Protein AF-A0AAU8FHW2-F1 (afdb_monomer_lite)

Sequence (79 aa):
MTRKDENLLRHLPIPVQLARQALERLRIEQRLLGAAPSYWLMYNAVNYALFNARSSLTLNDRYKLDEKVFHQFAALALN

Structure (mmCIF, N/CA/C/O backbone):
data_AF-A0AAU8FHW2-F1
#
_entry.id   AF-A0AAU8FHW2-F1
#
loop_
_atom_site.group_PDB
_atom_site.id
_atom_site.type_symbol
_atom_site.label_atom_id
_atom_site.label_alt_id
_atom_site.label_comp_id
_atom_site.label_asym_id
_atom_site.label_entity_id
_atom_site.label_seq_id
_atom_site.pdbx_PDB_ins_code
_atom_site.Cartn_x
_atom_site.Cartn_y
_atom_site.Cartn_z
_atom_site.occupancy
_atom_site.B_iso_or_equiv
_atom_site.auth_seq_id
_atom_site.auth_comp_id
_atom_site.auth_asym_id
_atom_site.auth_atom_id
_atom_site.pdbx_PDB_model_num
ATOM 1 N N . MET A 1 1 ? -5.711 -4.948 17.350 1.00 49.78 1 MET A N 1
ATOM 2 C CA . MET A 1 1 ? -4.932 -5.718 16.358 1.00 49.78 1 MET A CA 1
ATOM 3 C C . MET A 1 1 ? -3.807 -6.435 17.059 1.00 49.78 1 MET A C 1
ATOM 5 O O . MET A 1 1 ? -3.227 -5.895 17.994 1.00 49.78 1 MET A O 1
ATOM 9 N N . THR A 1 2 ? -3.585 -7.684 16.677 1.00 48.47 2 THR A N 1
ATOM 10 C CA . THR A 1 2 ? -2.546 -8.522 17.283 1.00 48.47 2 THR A CA 1
ATOM 11 C C . THR A 1 2 ? -1.205 -8.201 16.619 1.00 48.47 2 THR A C 1
ATOM 13 O O . THR A 1 2 ? -1.173 -7.595 15.550 1.00 48.47 2 THR A O 1
ATOM 16 N N . ARG A 1 3 ? -0.075 -8.646 17.188 1.00 56.47 3 ARG A N 1
ATOM 17 C CA . ARG A 1 3 ? 1.253 -8.574 16.532 1.00 56.47 3 ARG A CA 1
ATOM 18 C C . ARG A 1 3 ? 1.264 -9.089 15.077 1.00 56.47 3 ARG A C 1
ATOM 20 O O . ARG A 1 3 ? 2.199 -8.790 14.340 1.00 56.47 3 ARG A O 1
ATOM 27 N N . LYS A 1 4 ? 0.261 -9.877 14.663 1.00 57.00 4 LYS A N 1
ATOM 28 C CA . LYS A 1 4 ? 0.120 -10.386 13.293 1.00 57.00 4 LYS A CA 1
ATOM 29 C C . LYS A 1 4 ? -0.041 -9.277 12.260 1.00 57.00 4 LYS A C 1
ATOM 31 O O . LYS A 1 4 ? 0.527 -9.396 11.180 1.00 57.00 4 LYS A O 1
ATOM 36 N N . ASP A 1 5 ? -0.741 -8.199 12.591 1.00 62.00 5 ASP A N 1
ATOM 37 C CA . ASP A 1 5 ? -1.111 -7.222 11.574 1.00 62.00 5 ASP A CA 1
ATOM 38 C C . ASP A 1 5 ? 0.033 -6.243 11.257 1.00 62.00 5 ASP A C 1
ATOM 40 O O . ASP A 1 5 ? 0.266 -5.906 10.101 1.00 62.00 5 ASP A O 1
ATOM 44 N N . GLU A 1 6 ? 0.847 -5.864 12.247 1.00 61.19 6 GLU A N 1
ATOM 45 C CA . GLU A 1 6 ? 2.085 -5.097 12.002 1.00 61.19 6 GLU A CA 1
ATOM 46 C C . GLU A 1 6 ? 3.125 -5.900 11.208 1.00 61.19 6 GLU A C 1
ATOM 48 O O . GLU A 1 6 ? 3.906 -5.341 10.434 1.00 61.19 6 GLU A O 1
ATOM 53 N N . ASN A 1 7 ? 3.128 -7.226 11.368 1.00 74.50 7 ASN A N 1
ATOM 54 C CA . ASN A 1 7 ? 3.963 -8.106 10.559 1.00 74.50 7 ASN A CA 1
ATOM 55 C C . ASN A 1 7 ? 3.482 -8.191 9.110 1.00 74.50 7 ASN A C 1
ATOM 57 O O . ASN A 1 7 ? 4.278 -8.540 8.242 1.00 74.50 7 ASN A O 1
ATOM 61 N N . LEU A 1 8 ? 2.231 -7.845 8.816 1.00 83.00 8 LEU A N 1
ATOM 62 C CA . LEU A 1 8 ? 1.663 -7.997 7.484 1.00 83.00 8 LEU A CA 1
ATOM 63 C C . LEU A 1 8 ? 2.380 -7.113 6.451 1.00 83.00 8 LEU A C 1
ATOM 65 O O . LEU A 1 8 ? 2.744 -7.594 5.383 1.00 83.00 8 LEU A O 1
ATOM 69 N N . LEU A 1 9 ? 2.725 -5.873 6.824 1.00 81.75 9 LEU A N 1
ATOM 70 C CA . LEU A 1 9 ? 3.517 -4.961 5.983 1.00 81.75 9 LEU A CA 1
ATOM 71 C C . LEU A 1 9 ? 4.892 -5.527 5.604 1.00 81.75 9 LEU A C 1
ATOM 73 O O . LEU A 1 9 ? 5.416 -5.218 4.537 1.00 81.75 9 LEU A O 1
ATOM 77 N N . ARG A 1 10 ? 5.486 -6.365 6.4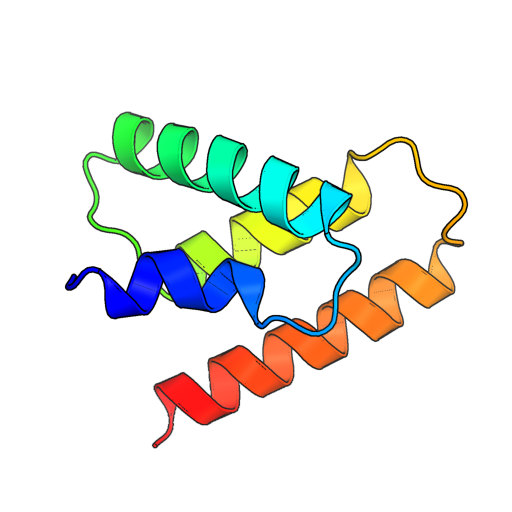63 1.00 81.12 10 ARG A N 1
ATOM 78 C CA . ARG A 1 10 ? 6.796 -6.987 6.210 1.00 81.12 10 ARG A CA 1
ATOM 79 C C . ARG A 1 10 ? 6.731 -8.135 5.201 1.00 81.12 10 ARG A C 1
ATOM 81 O O . ARG A 1 10 ? 7.772 -8.507 4.675 1.00 81.12 10 ARG A O 1
ATOM 88 N N . HIS A 1 11 ? 5.539 -8.678 4.952 1.00 85.62 11 HIS A N 1
ATOM 89 C CA . HIS A 1 11 ? 5.300 -9.783 4.018 1.00 85.62 11 HIS A CA 1
ATOM 90 C C . HIS A 1 11 ? 4.661 -9.320 2.702 1.00 85.62 11 HIS A C 1
ATOM 92 O O . HIS A 1 11 ? 4.332 -10.148 1.853 1.00 85.62 11 HIS A O 1
ATOM 98 N N . LEU A 1 12 ? 4.465 -8.011 2.525 1.00 88.00 12 LEU A N 1
ATOM 99 C CA . LEU A 1 12 ? 4.001 -7.463 1.258 1.00 88.00 12 LEU A CA 1
ATOM 100 C C . LEU A 1 12 ? 5.079 -7.622 0.174 1.00 88.00 12 LEU A C 1
ATOM 102 O O . LEU A 1 12 ? 6.272 -7.540 0.481 1.00 88.00 12 LEU A O 1
ATOM 106 N N . PRO A 1 13 ? 4.688 -7.779 -1.102 1.00 89.19 13 PRO A N 1
ATOM 107 C CA . PRO A 1 13 ? 5.588 -7.954 -2.236 1.00 89.19 13 PRO A CA 1
ATOM 108 C C . PRO A 1 13 ? 6.220 -6.620 -2.655 1.00 89.19 13 PRO A C 1
ATOM 110 O O . PRO A 1 13 ? 6.184 -6.246 -3.823 1.00 89.19 13 PRO A O 1
ATOM 113 N N . ILE A 1 14 ? 6.793 -5.886 -1.701 1.00 90.94 14 ILE A N 1
ATOM 114 C CA . ILE A 1 14 ? 7.466 -4.604 -1.905 1.00 90.94 14 ILE A CA 1
ATOM 115 C C . ILE 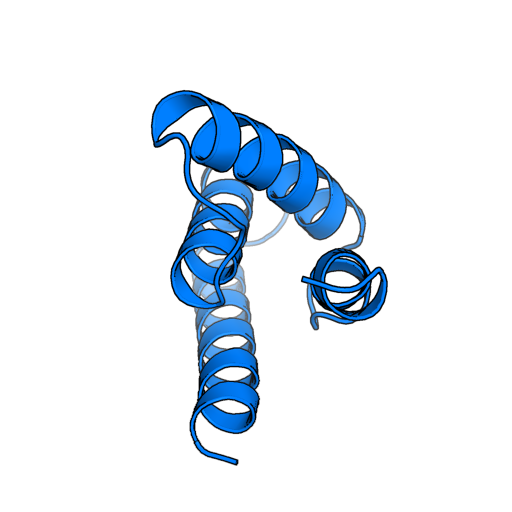A 1 14 ? 8.886 -4.655 -1.328 1.00 90.94 14 ILE A C 1
ATOM 117 O O . ILE A 1 14 ? 9.155 -5.410 -0.391 1.00 90.94 14 ILE A O 1
ATOM 121 N N . PRO A 1 15 ? 9.817 -3.831 -1.836 1.00 92.44 15 PRO A N 1
ATOM 122 C CA . PRO A 1 15 ? 11.143 -3.704 -1.247 1.00 92.44 15 PRO A CA 1
ATOM 123 C C . PRO A 1 15 ? 11.097 -3.392 0.256 1.00 92.44 15 PRO A C 1
ATOM 125 O O . PRO A 1 15 ? 10.322 -2.547 0.706 1.00 92.44 15 PRO A O 1
ATOM 128 N N . VAL A 1 16 ? 12.000 -4.002 1.029 1.00 91.12 16 VAL A N 1
ATOM 129 C CA . VAL A 1 16 ? 12.062 -3.863 2.500 1.00 91.12 16 VAL A CA 1
ATOM 130 C C . VAL A 1 16 ? 12.133 -2.401 2.954 1.00 91.12 16 VAL A C 1
ATOM 132 O O . VAL A 1 16 ? 11.552 -2.036 3.975 1.00 91.12 16 VAL A O 1
ATOM 135 N N . GLN A 1 17 ? 12.825 -1.541 2.202 1.00 91.00 17 GLN A N 1
ATOM 136 C CA . GLN A 1 17 ? 12.892 -0.109 2.505 1.00 91.00 17 GLN A CA 1
ATOM 137 C C . GLN A 1 17 ? 11.519 0.573 2.403 1.00 91.00 17 GLN A C 1
ATOM 139 O O . GLN A 1 17 ? 11.190 1.387 3.263 1.00 91.00 17 GLN A O 1
ATOM 144 N N . LEU A 1 18 ? 10.701 0.204 1.411 1.00 93.56 18 LEU A N 1
ATOM 145 C CA . LEU A 1 18 ? 9.337 0.718 1.261 1.00 93.56 18 LEU A CA 1
ATOM 146 C C . LEU A 1 18 ? 8.434 0.203 2.381 1.00 93.56 18 LEU A C 1
ATOM 148 O O . LEU A 1 18 ? 7.695 0.989 2.961 1.00 93.56 18 LEU A O 1
ATOM 152 N N . ALA A 1 19 ? 8.560 -1.072 2.762 1.00 93.00 19 ALA A N 1
ATOM 153 C CA . ALA A 1 19 ? 7.828 -1.624 3.904 1.00 93.00 19 ALA A CA 1
ATOM 154 C C . ALA A 1 19 ? 8.158 -0.893 5.219 1.00 93.00 19 ALA A C 1
ATOM 156 O O . ALA A 1 19 ? 7.265 -0.615 6.018 1.00 93.00 19 ALA A O 1
ATOM 157 N N . ARG A 1 20 ? 9.430 -0.524 5.438 1.00 92.38 20 ARG A N 1
ATOM 158 C CA . ARG A 1 20 ? 9.840 0.287 6.599 1.00 92.38 20 ARG A CA 1
ATOM 159 C C . ARG A 1 20 ? 9.223 1.685 6.567 1.00 92.38 20 ARG A C 1
ATOM 161 O O . ARG A 1 20 ? 8.680 2.119 7.574 1.00 92.38 20 ARG A O 1
ATOM 168 N N . GLN A 1 21 ? 9.273 2.370 5.425 1.00 94.06 21 GLN A N 1
ATOM 169 C CA . GLN A 1 21 ? 8.665 3.699 5.285 1.00 94.06 21 GLN A CA 1
ATOM 170 C C . GLN A 1 21 ? 7.144 3.660 5.465 1.00 94.06 21 GLN A C 1
ATOM 172 O O . GLN A 1 21 ? 6.586 4.526 6.134 1.00 94.06 21 GLN A O 1
ATOM 177 N N . ALA A 1 22 ? 6.485 2.630 4.932 1.00 95.19 22 ALA A N 1
ATOM 178 C CA . ALA A 1 22 ? 5.061 2.404 5.130 1.00 95.19 22 ALA A CA 1
ATOM 179 C C . ALA A 1 22 ? 4.730 2.185 6.613 1.00 95.19 22 ALA A C 1
ATOM 181 O O . ALA A 1 22 ? 3.763 2.748 7.111 1.00 95.19 22 ALA A O 1
ATOM 182 N N . LEU A 1 23 ? 5.549 1.432 7.354 1.00 93.94 23 LEU A N 1
ATOM 183 C CA . LEU A 1 23 ? 5.336 1.233 8.790 1.00 93.94 23 LEU A CA 1
ATOM 184 C C . LEU A 1 23 ? 5.445 2.544 9.580 1.00 93.94 23 LEU A C 1
ATOM 186 O O . LEU A 1 23 ? 4.595 2.817 10.427 1.00 93.94 23 LEU A O 1
ATOM 190 N N . GLU A 1 24 ? 6.456 3.369 9.297 1.00 93.88 24 GLU A N 1
ATOM 191 C CA . GLU A 1 24 ? 6.578 4.676 9.953 1.00 93.88 24 GLU A CA 1
ATOM 192 C C . GLU A 1 24 ? 5.409 5.597 9.588 1.00 93.88 24 GLU A C 1
ATOM 194 O O . GLU A 1 24 ? 4.836 6.244 10.465 1.00 93.88 24 GLU A O 1
ATOM 199 N N . ARG A 1 25 ? 4.975 5.596 8.320 1.00 95.69 25 ARG A N 1
ATOM 200 C CA . ARG A 1 25 ? 3.789 6.353 7.907 1.00 95.69 25 ARG A CA 1
ATOM 201 C C . ARG A 1 25 ? 2.522 5.865 8.609 1.00 95.69 25 ARG A C 1
ATOM 203 O O . ARG A 1 25 ? 1.749 6.691 9.083 1.00 95.69 25 ARG A O 1
ATOM 210 N N . LEU A 1 26 ? 2.317 4.555 8.716 1.00 95.06 26 LEU A N 1
ATOM 211 C CA . LEU A 1 26 ? 1.155 3.976 9.390 1.00 95.06 26 LEU A CA 1
ATOM 212 C C . LEU A 1 26 ? 1.074 4.435 10.851 1.00 95.06 26 LEU A C 1
ATOM 214 O O . LEU A 1 26 ? 0.013 4.860 11.295 1.00 95.06 26 LEU A O 1
ATOM 218 N N . ARG A 1 27 ? 2.197 4.428 11.580 1.00 93.31 27 ARG A N 1
ATOM 219 C CA . ARG A 1 27 ? 2.244 4.909 12.972 1.00 93.31 27 ARG A CA 1
ATOM 220 C C . ARG A 1 27 ? 1.840 6.376 13.098 1.00 93.31 27 ARG A C 1
ATOM 222 O O . ARG A 1 27 ? 1.154 6.738 14.054 1.00 93.31 27 ARG A O 1
ATOM 229 N N . ILE A 1 28 ? 2.258 7.212 12.146 1.00 94.81 28 ILE A N 1
ATOM 230 C CA . ILE A 1 28 ? 1.863 8.624 12.093 1.00 94.81 28 ILE A CA 1
ATOM 231 C C . ILE A 1 28 ? 0.347 8.736 11.887 1.00 94.81 28 ILE A C 1
ATOM 233 O O . ILE A 1 28 ? -0.313 9.415 12.668 1.00 94.81 28 ILE A O 1
ATOM 237 N N . GLU A 1 29 ? -0.212 8.030 10.901 1.00 94.44 29 GLU A N 1
ATOM 238 C CA . GLU A 1 29 ? -1.656 8.041 10.615 1.00 94.44 29 GLU A CA 1
ATOM 239 C C . GLU A 1 29 ? -2.494 7.586 11.809 1.00 94.44 29 GLU A C 1
ATOM 241 O O . GLU A 1 29 ? -3.454 8.251 12.190 1.00 94.44 29 GLU A O 1
ATOM 246 N N . GLN A 1 30 ? -2.098 6.489 12.456 1.00 93.69 30 GLN A N 1
ATOM 247 C CA . GLN A 1 30 ? -2.786 5.989 13.645 1.00 93.69 30 GLN A CA 1
ATOM 248 C C . GLN A 1 30 ? -2.827 7.030 14.764 1.00 93.69 30 GLN A C 1
ATOM 250 O O . GLN A 1 30 ? -3.852 7.189 15.426 1.00 93.69 30 GLN A O 1
ATOM 255 N N . ARG A 1 31 ? -1.722 7.759 14.965 1.00 93.88 31 ARG A N 1
ATOM 256 C CA . ARG A 1 31 ? -1.647 8.817 15.974 1.00 93.88 31 ARG A CA 1
ATOM 257 C C . ARG A 1 31 ? -2.530 10.008 15.615 1.00 93.88 31 ARG A C 1
ATOM 259 O O . ARG A 1 31 ? -3.194 10.535 16.500 1.00 93.88 31 ARG A O 1
ATOM 266 N N . LEU A 1 32 ? -2.526 10.428 14.351 1.00 94.50 32 LEU A N 1
ATOM 267 C CA . LEU A 1 32 ? -3.319 11.566 13.877 1.00 94.50 32 LEU A CA 1
ATOM 268 C C . LEU A 1 32 ? -4.820 11.286 13.941 1.00 94.50 32 LEU A C 1
ATOM 270 O O . LEU A 1 32 ? -5.591 12.149 14.347 1.00 94.50 32 LEU A O 1
ATOM 274 N N . LEU A 1 33 ? -5.224 10.077 13.560 1.00 93.62 33 LEU A N 1
ATOM 275 C CA . LEU A 1 33 ? -6.627 9.683 13.481 1.00 93.62 33 LEU A CA 1
ATOM 276 C C . LEU A 1 33 ? -7.165 9.114 14.799 1.00 93.62 33 LEU A C 1
ATOM 278 O O . LEU A 1 33 ? -8.360 8.855 14.903 1.00 93.62 33 LEU A O 1
ATOM 282 N N . GLY A 1 34 ? -6.298 8.870 15.790 1.00 92.19 34 GLY A N 1
ATOM 283 C CA . GLY A 1 34 ? -6.672 8.166 17.020 1.00 92.19 34 GLY A CA 1
ATOM 284 C C . GLY A 1 34 ? -7.225 6.762 16.751 1.00 92.19 34 GLY A C 1
ATOM 285 O O . GLY A 1 34 ? -8.028 6.250 17.528 1.00 92.19 34 GLY A O 1
ATOM 286 N N . ALA A 1 35 ? -6.834 6.157 15.628 1.00 89.31 35 ALA A N 1
ATOM 287 C CA . ALA A 1 35 ? -7.422 4.932 15.112 1.00 89.31 35 ALA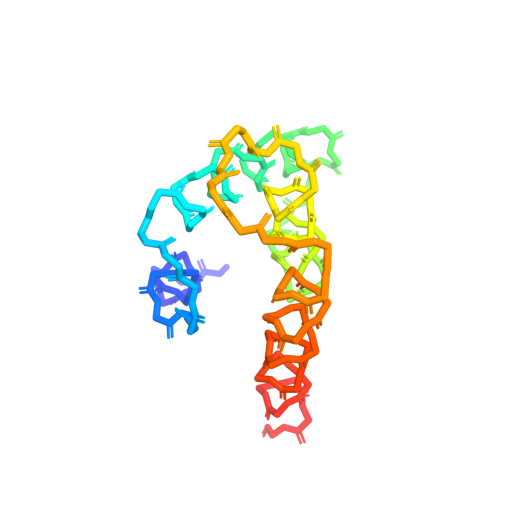 A CA 1
ATOM 288 C C . ALA A 1 35 ? -6.464 3.745 15.252 1.00 89.31 35 ALA A C 1
ATOM 290 O O . ALA A 1 35 ? -5.242 3.856 15.099 1.00 89.31 35 ALA A O 1
ATOM 291 N N . ALA A 1 36 ? -7.041 2.570 15.500 1.00 87.31 36 ALA A N 1
ATOM 292 C CA . ALA A 1 36 ? -6.327 1.314 15.322 1.00 87.31 36 ALA A CA 1
ATOM 293 C C . ALA A 1 36 ? -5.882 1.173 13.852 1.00 87.31 36 ALA A C 1
ATOM 295 O O . ALA A 1 36 ? -6.477 1.795 12.967 1.00 87.31 36 ALA A O 1
ATOM 296 N N . PRO A 1 37 ? -4.850 0.361 13.562 1.00 86.12 37 PRO A N 1
ATOM 297 C CA . PRO A 1 37 ? -4.502 0.102 12.178 1.00 86.12 37 PRO A CA 1
ATOM 298 C C . PRO A 1 37 ? -5.693 -0.558 11.454 1.00 86.12 37 PRO A C 1
ATOM 300 O O . PRO A 1 37 ? -6.621 -1.084 12.064 1.00 86.12 37 PRO A O 1
ATOM 303 N N . SER A 1 38 ? -5.703 -0.499 10.132 1.00 90.06 38 SER A N 1
ATOM 304 C CA . SER A 1 38 ? -6.699 -1.177 9.301 1.00 90.06 38 SER A CA 1
ATOM 305 C C . SER A 1 38 ? -6.068 -1.482 7.952 1.00 90.06 38 SER A C 1
ATOM 307 O O . SER A 1 38 ? -5.070 -0.854 7.593 1.00 90.06 38 SER A O 1
ATOM 309 N N . TYR A 1 39 ? -6.634 -2.412 7.181 1.00 91.31 39 TYR A N 1
ATOM 310 C CA . TYR A 1 39 ? -6.129 -2.678 5.830 1.00 91.31 39 TYR A CA 1
ATOM 311 C C . TYR A 1 39 ? -6.164 -1.427 4.951 1.00 91.31 39 TYR A C 1
ATOM 313 O O . TYR A 1 39 ? -5.228 -1.192 4.196 1.00 91.31 39 TYR A O 1
ATOM 321 N N . TRP A 1 40 ? -7.162 -0.558 5.139 1.00 91.81 40 TRP A N 1
ATOM 322 C CA . TRP A 1 40 ? -7.207 0.749 4.489 1.00 91.81 40 TRP A CA 1
ATOM 323 C C . TRP A 1 40 ? -6.017 1.644 4.868 1.00 91.81 40 TRP A C 1
ATOM 325 O O . TRP A 1 40 ? -5.359 2.202 3.989 1.00 91.81 40 TRP A O 1
ATOM 335 N N . LEU A 1 41 ? -5.703 1.776 6.161 1.00 93.50 41 LEU A N 1
ATOM 336 C CA . LEU A 1 41 ? -4.568 2.595 6.606 1.00 93.50 41 LEU A CA 1
ATOM 337 C C . LEU A 1 41 ? -3.225 1.995 6.180 1.00 93.50 41 LEU A C 1
ATOM 339 O O . LEU A 1 41 ? -2.319 2.727 5.789 1.00 93.50 41 LEU A O 1
ATOM 343 N N . MET A 1 42 ? -3.100 0.669 6.211 1.00 94.31 42 MET A N 1
ATOM 344 C CA . MET A 1 42 ? -1.907 -0.039 5.748 1.00 94.31 42 MET A CA 1
ATOM 345 C C . MET A 1 42 ? -1.684 0.153 4.250 1.00 94.31 42 MET A C 1
ATOM 347 O O . MET A 1 42 ? -0.576 0.497 3.844 1.00 94.31 42 MET A O 1
ATOM 351 N N . TYR A 1 43 ? -2.734 -0.013 3.445 1.00 95.38 43 TYR A N 1
ATOM 352 C CA . TYR A 1 43 ? -2.699 0.238 2.009 1.00 95.38 43 TYR A CA 1
ATOM 353 C C . TYR A 1 43 ? -2.251 1.672 1.710 1.00 95.38 43 TYR A C 1
ATOM 355 O O . TYR A 1 43 ? -1.283 1.874 0.980 1.00 95.38 43 TYR A O 1
ATOM 363 N N . ASN A 1 44 ? -2.869 2.669 2.351 1.00 95.38 44 ASN A N 1
ATOM 364 C CA . ASN A 1 44 ? -2.495 4.072 2.155 1.00 95.38 44 ASN A CA 1
ATOM 365 C C . ASN A 1 44 ? -1.055 4.371 2.578 1.00 95.38 44 ASN A C 1
ATOM 367 O O . ASN A 1 44 ? -0.362 5.142 1.916 1.00 95.38 44 ASN A O 1
ATOM 371 N N . ALA A 1 45 ? -0.575 3.753 3.656 1.00 95.75 45 ALA A N 1
ATOM 372 C CA . ALA A 1 45 ? 0.801 3.929 4.093 1.00 95.75 45 ALA A CA 1
ATOM 373 C C . ALA A 1 45 ? 1.810 3.351 3.083 1.00 95.75 45 ALA A C 1
ATOM 375 O O . ALA A 1 45 ? 2.855 3.958 2.837 1.00 95.75 45 ALA A O 1
ATOM 376 N N . VAL A 1 46 ? 1.485 2.214 2.457 1.00 95.94 46 VAL A N 1
ATOM 377 C CA . VAL A 1 46 ? 2.290 1.632 1.372 1.00 95.94 46 VAL A CA 1
ATOM 378 C C . VAL A 1 46 ? 2.241 2.503 0.126 1.00 95.94 46 VAL A C 1
ATOM 380 O O . VAL A 1 46 ? 3.293 2.782 -0.444 1.00 95.94 46 VAL A O 1
ATOM 383 N N . ASN A 1 47 ? 1.058 2.980 -0.258 1.00 96.25 47 ASN A N 1
ATOM 384 C CA . ASN A 1 47 ? 0.882 3.874 -1.397 1.00 96.25 47 ASN A CA 1
ATOM 385 C C . ASN A 1 47 ? 1.707 5.161 -1.195 1.00 96.25 47 ASN A C 1
ATOM 387 O O . ASN A 1 47 ? 2.520 5.535 -2.038 1.00 96.25 47 ASN A O 1
ATOM 391 N N . TYR A 1 48 ? 1.654 5.755 0.001 1.00 96.62 48 TYR A N 1
ATOM 392 C CA . TYR A 1 48 ? 2.508 6.886 0.349 1.00 96.62 48 TYR A CA 1
ATOM 393 C C . TYR A 1 48 ? 4.002 6.571 0.189 1.00 96.62 48 TYR A C 1
ATOM 395 O O . TYR A 1 48 ? 4.716 7.339 -0.459 1.00 96.62 48 TYR A O 1
ATOM 403 N N . ALA A 1 49 ? 4.481 5.446 0.728 1.00 95.69 49 ALA A N 1
ATOM 404 C CA . ALA A 1 49 ? 5.879 5.041 0.582 1.00 95.69 49 ALA A CA 1
ATOM 405 C C . ALA A 1 49 ? 6.264 4.833 -0.894 1.00 95.69 49 ALA A C 1
ATOM 407 O O . ALA A 1 49 ? 7.308 5.315 -1.336 1.00 95.69 49 ALA A O 1
ATOM 408 N N . LEU A 1 50 ? 5.402 4.180 -1.678 1.00 95.56 50 LEU A N 1
ATOM 409 C CA . LEU A 1 50 ? 5.605 3.941 -3.105 1.00 95.56 50 LEU A CA 1
ATOM 410 C C . LEU A 1 50 ? 5.748 5.228 -3.907 1.00 95.56 50 LEU A C 1
ATOM 412 O O . LEU A 1 50 ? 6.473 5.201 -4.890 1.00 95.56 50 LEU A O 1
ATOM 416 N N . PHE A 1 51 ? 5.128 6.340 -3.512 1.00 94.62 51 PHE A N 1
ATOM 417 C CA . PHE A 1 51 ? 5.191 7.594 -4.277 1.00 94.62 51 PHE A CA 1
ATOM 418 C C . PHE A 1 51 ? 6.095 8.673 -3.666 1.00 94.62 51 PHE A C 1
ATOM 420 O O . PHE A 1 51 ? 6.432 9.632 -4.354 1.00 94.62 51 PHE A O 1
ATOM 427 N N . ASN A 1 52 ? 6.556 8.503 -2.423 1.00 94.06 52 ASN A N 1
ATOM 428 C CA . ASN A 1 52 ? 7.401 9.492 -1.736 1.00 94.06 52 ASN A CA 1
ATOM 429 C C . ASN A 1 52 ? 8.835 9.001 -1.482 1.00 94.06 52 ASN A C 1
ATOM 431 O O . ASN A 1 52 ? 9.729 9.807 -1.219 1.00 94.06 52 ASN A O 1
ATOM 435 N N . ALA A 1 53 ? 9.098 7.697 -1.598 1.00 89.94 53 ALA A N 1
ATOM 436 C CA . ALA A 1 53 ? 10.450 7.172 -1.477 1.00 89.94 53 ALA A CA 1
ATOM 437 C C . ALA A 1 53 ? 11.329 7.587 -2.665 1.00 89.94 53 ALA A C 1
ATOM 439 O O . ALA A 1 53 ? 10.990 7.332 -3.832 1.00 89.94 53 ALA A O 1
ATOM 440 N N . ARG A 1 54 ? 12.536 8.089 -2.363 1.00 84.94 54 ARG A N 1
ATOM 441 C CA . ARG A 1 54 ? 13.646 8.078 -3.326 1.00 84.94 54 ARG A CA 1
ATOM 442 C C . ARG A 1 54 ? 1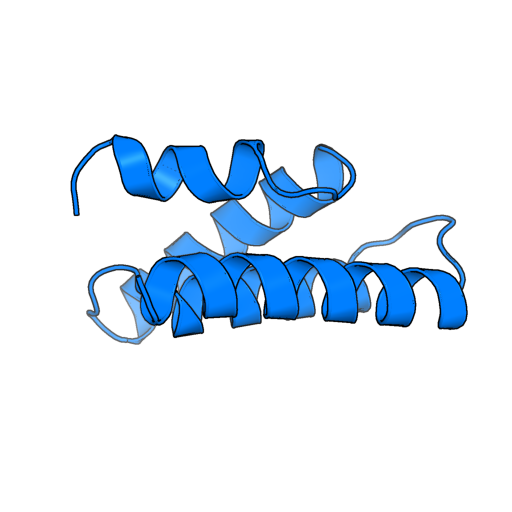4.003 6.623 -3.613 1.00 84.94 54 ARG A C 1
ATOM 444 O O . ARG A 1 54 ? 14.513 5.918 -2.751 1.00 84.94 54 ARG A O 1
ATOM 451 N N . SER A 1 55 ? 13.670 6.175 -4.812 1.00 83.38 55 SER A N 1
ATOM 452 C CA . SER A 1 55 ? 13.826 4.795 -5.258 1.00 83.38 55 SER A CA 1
ATOM 453 C C . SER A 1 55 ? 14.125 4.792 -6.753 1.00 83.38 55 SER A C 1
ATOM 455 O O . SER A 1 55 ? 13.680 5.689 -7.468 1.00 83.38 55 SER A O 1
ATOM 457 N N . SER A 1 56 ? 14.864 3.781 -7.210 1.00 87.19 56 SER A N 1
ATOM 458 C CA . SER A 1 56 ? 15.140 3.525 -8.627 1.00 87.19 56 SER A CA 1
ATOM 459 C C . SER A 1 56 ? 13.929 2.994 -9.402 1.00 87.19 56 SER A C 1
ATOM 461 O O . SER A 1 56 ? 14.012 2.851 -10.617 1.00 87.19 56 SER A O 1
ATOM 463 N N . LEU A 1 57 ? 12.812 2.700 -8.723 1.00 91.38 57 LEU A N 1
ATOM 464 C CA . LEU A 1 57 ? 11.582 2.239 -9.366 1.00 91.38 57 LEU A CA 1
ATOM 465 C C . LEU A 1 57 ? 11.024 3.308 -10.305 1.00 91.38 57 LEU A C 1
ATOM 467 O O . LEU A 1 57 ? 10.800 4.456 -9.891 1.00 91.38 57 LEU A O 1
ATOM 471 N N . THR A 1 58 ? 10.720 2.893 -11.535 1.00 94.56 58 THR A N 1
ATOM 472 C CA . THR A 1 58 ? 9.980 3.721 -12.487 1.00 94.56 58 THR A CA 1
ATOM 473 C C . THR A 1 58 ? 8.546 3.940 -12.007 1.00 94.56 58 THR A C 1
ATOM 475 O O . THR A 1 58 ? 8.045 3.229 -11.132 1.00 94.56 58 THR A O 1
ATOM 478 N N . LEU A 1 59 ? 7.850 4.913 -12.596 1.00 93.56 59 LEU A N 1
ATOM 479 C CA . LEU A 1 59 ? 6.433 5.133 -12.306 1.00 93.56 59 LEU A CA 1
ATOM 480 C C . LEU A 1 59 ? 5.588 3.880 -12.602 1.00 93.56 59 LEU A C 1
ATOM 482 O O . LEU A 1 59 ? 4.732 3.512 -11.803 1.00 93.56 59 LEU A O 1
ATOM 486 N N . ASN A 1 60 ? 5.873 3.186 -13.707 1.00 95.88 60 ASN A N 1
ATOM 487 C CA . ASN A 1 60 ? 5.176 1.954 -14.081 1.00 95.88 60 ASN A CA 1
ATOM 488 C C . ASN A 1 60 ? 5.399 0.835 -13.050 1.00 95.88 60 ASN A C 1
ATOM 490 O O . ASN A 1 60 ? 4.457 0.149 -12.663 1.00 95.88 60 ASN A O 1
ATOM 494 N N . ASP A 1 61 ? 6.631 0.672 -12.558 1.00 95.06 61 ASP A N 1
ATOM 495 C CA . ASP A 1 61 ? 6.920 -0.335 -11.530 1.00 95.06 61 ASP A CA 1
ATOM 496 C C . 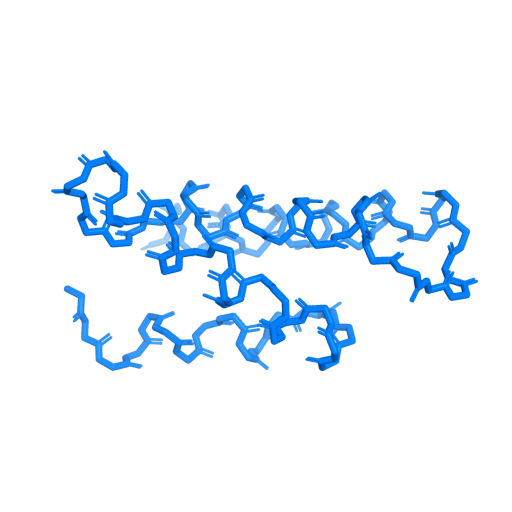ASP A 1 61 ? 6.184 -0.032 -10.223 1.00 95.06 61 ASP A C 1
ATOM 498 O O . ASP A 1 61 ? 5.689 -0.949 -9.570 1.00 95.06 61 ASP A O 1
ATOM 502 N N . ARG A 1 62 ? 6.064 1.253 -9.860 1.00 95.44 62 ARG A N 1
ATOM 503 C CA . ARG A 1 62 ? 5.305 1.683 -8.677 1.00 95.44 62 ARG A CA 1
ATOM 504 C C . ARG A 1 62 ? 3.830 1.313 -8.803 1.00 95.44 62 ARG A C 1
ATOM 506 O O . A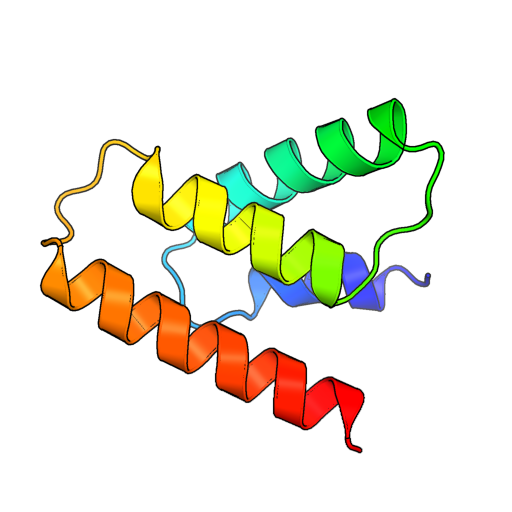RG A 1 62 ? 3.305 0.722 -7.868 1.00 95.44 62 ARG A O 1
ATOM 513 N N . TYR A 1 63 ? 3.202 1.556 -9.955 1.00 95.94 63 TYR A N 1
ATOM 514 C CA . TYR A 1 63 ? 1.810 1.149 -10.189 1.00 95.94 63 TYR A CA 1
ATOM 515 C C . TYR A 1 63 ? 1.618 -0.370 -10.164 1.00 95.94 63 TYR A C 1
ATOM 517 O O . TYR A 1 63 ? 0.673 -0.856 -9.554 1.00 95.94 63 TYR A O 1
ATOM 525 N N . LYS A 1 64 ? 2.541 -1.144 -10.750 1.00 96.19 64 LYS A N 1
ATOM 526 C CA . LYS A 1 64 ? 2.474 -2.615 -10.687 1.00 96.19 64 LYS A CA 1
ATOM 527 C C . LYS A 1 64 ? 2.608 -3.147 -9.260 1.00 96.19 64 LYS A C 1
ATOM 529 O O . LYS A 1 64 ? 2.005 -4.163 -8.923 1.00 96.19 64 LYS A O 1
ATOM 534 N N . LEU A 1 65 ? 3.443 -2.517 -8.434 1.00 95.75 65 LEU A N 1
ATOM 535 C CA . LEU A 1 65 ? 3.575 -2.876 -7.021 1.00 95.75 65 LEU A CA 1
ATOM 536 C C . LEU A 1 65 ? 2.336 -2.477 -6.223 1.00 95.75 65 LEU A C 1
ATOM 538 O O . LEU A 1 65 ? 1.878 -3.265 -5.401 1.00 95.75 65 LEU A O 1
ATOM 542 N N . ASP A 1 66 ? 1.795 -1.291 -6.489 1.00 96.25 66 ASP A N 1
ATOM 543 C CA . ASP A 1 66 ? 0.567 -0.807 -5.868 1.00 96.25 66 ASP A CA 1
ATOM 544 C C . ASP A 1 66 ? -0.605 -1.761 -6.119 1.00 96.25 66 ASP A C 1
ATOM 546 O O . ASP A 1 66 ? -1.232 -2.238 -5.175 1.00 96.25 66 ASP A O 1
ATOM 550 N N . GLU A 1 67 ? -0.813 -2.151 -7.378 1.00 96.81 67 GLU A N 1
ATOM 551 C CA . GLU A 1 67 ? -1.853 -3.105 -7.762 1.00 96.81 67 GLU A CA 1
ATOM 552 C C . GLU A 1 67 ? -1.700 -4.448 -7.024 1.00 96.81 67 GLU A C 1
ATOM 554 O O . GLU A 1 67 ? -2.664 -4.986 -6.478 1.00 96.81 67 GLU A O 1
ATOM 559 N N . LYS A 1 68 ? -0.477 -4.989 -6.943 1.00 95.94 68 LYS A N 1
ATOM 560 C CA . LYS A 1 68 ? -0.216 -6.241 -6.211 1.00 95.94 68 LYS A CA 1
ATOM 561 C C . LYS A 1 68 ? -0.554 -6.125 -4.728 1.00 95.94 68 LYS A C 1
ATOM 563 O O . LYS A 1 68 ? -1.121 -7.054 -4.154 1.00 95.94 68 LYS A O 1
ATOM 568 N N . VAL A 1 69 ? -0.190 -5.006 -4.107 1.00 95.62 69 VAL A N 1
ATOM 569 C CA . VAL A 1 69 ? -0.478 -4.745 -2.694 1.00 95.62 69 VAL A CA 1
ATOM 570 C C . VAL A 1 69 ? -1.983 -4.598 -2.474 1.00 95.62 69 VAL A C 1
ATOM 572 O O . VAL A 1 69 ? -2.507 -5.184 -1.526 1.00 95.62 69 VAL A O 1
ATOM 575 N N . PHE A 1 70 ? -2.682 -3.887 -3.363 1.00 95.06 70 PHE A N 1
ATOM 576 C CA . PHE A 1 70 ? -4.139 -3.785 -3.343 1.00 95.06 70 PHE A CA 1
ATOM 577 C C . PHE A 1 70 ? -4.792 -5.171 -3.372 1.00 95.06 70 PHE A C 1
ATOM 579 O O . PHE A 1 70 ? -5.561 -5.496 -2.469 1.00 95.06 70 PHE A O 1
ATOM 586 N N . HIS A 1 71 ? -4.438 -6.014 -4.349 1.00 94.44 71 HIS A N 1
ATOM 587 C CA . HIS A 1 71 ? -5.013 -7.358 -4.486 1.00 94.44 71 HIS A CA 1
ATOM 588 C C . HIS A 1 71 ? -4.753 -8.233 -3.258 1.00 94.44 71 HIS A C 1
ATOM 590 O O . HIS A 1 71 ? -5.634 -8.978 -2.836 1.00 94.44 71 HIS A O 1
ATOM 596 N N . GLN A 1 72 ? -3.576 -8.121 -2.637 1.00 92.75 72 GLN A N 1
ATOM 597 C CA . GLN A 1 72 ? -3.271 -8.868 -1.417 1.00 92.75 72 GLN A CA 1
ATOM 598 C C . GLN A 1 72 ? -4.125 -8.415 -0.228 1.00 92.75 72 GLN A C 1
ATOM 600 O O . GLN A 1 72 ? -4.648 -9.257 0.499 1.00 92.75 72 GLN A O 1
ATOM 605 N N . PHE A 1 73 ? -4.299 -7.106 -0.028 1.00 92.44 73 PHE A N 1
ATOM 606 C CA . PHE A 1 73 ? -5.191 -6.607 1.020 1.00 92.44 73 PHE A CA 1
ATOM 607 C C . PHE A 1 73 ? -6.654 -6.945 0.739 1.00 92.44 73 PHE A C 1
ATOM 609 O O . PHE A 1 73 ? -7.365 -7.325 1.664 1.00 92.44 73 PHE A O 1
ATOM 616 N N . ALA A 1 74 ? -7.094 -6.867 -0.519 1.00 92.25 74 ALA A N 1
ATOM 617 C CA . ALA A 1 74 ? -8.441 -7.261 -0.917 1.00 92.25 74 ALA A CA 1
ATOM 618 C C . ALA A 1 74 ? -8.695 -8.746 -0.620 1.00 92.25 74 ALA A C 1
ATOM 620 O O . ALA A 1 74 ? -9.708 -9.082 -0.013 1.00 92.25 74 ALA A O 1
ATOM 621 N N . ALA A 1 75 ? -7.744 -9.625 -0.951 1.00 91.50 75 ALA A N 1
ATOM 622 C CA . ALA A 1 75 ? -7.834 -11.046 -0.631 1.00 91.50 75 ALA A CA 1
ATOM 623 C C . ALA A 1 75 ? -7.889 -11.311 0.883 1.00 91.50 75 ALA A C 1
ATOM 625 O O . ALA A 1 75 ? -8.575 -12.228 1.311 1.00 91.50 75 ALA A O 1
ATOM 626 N N . LEU A 1 76 ? -7.191 -10.526 1.706 1.00 89.25 76 LEU A N 1
ATOM 627 C CA . LEU A 1 76 ? -7.253 -10.659 3.167 1.00 89.25 76 LEU A CA 1
ATOM 628 C C . LEU A 1 76 ? -8.535 -10.087 3.777 1.00 89.25 76 LEU A C 1
ATOM 630 O O . LEU A 1 76 ? -8.933 -10.521 4.848 1.00 89.25 76 LEU A O 1
ATOM 634 N N . ALA A 1 77 ? -9.144 -9.089 3.139 1.00 88.12 77 ALA A N 1
ATOM 635 C CA . ALA A 1 77 ? -10.357 -8.442 3.629 1.00 88.12 77 ALA A CA 1
ATOM 636 C C . ALA A 1 77 ? -11.641 -9.193 3.244 1.00 88.12 77 ALA A C 1
ATOM 638 O O . ALA A 1 77 ? -12.654 -9.051 3.924 1.00 88.12 77 ALA A O 1
ATOM 639 N N . LEU A 1 78 ? -11.611 -9.924 2.127 1.00 87.25 78 LEU A N 1
ATOM 640 C CA . LEU A 1 78 ? -12.756 -10.651 1.570 1.00 87.25 78 LEU A CA 1
ATOM 641 C C . LEU A 1 78 ? -12.799 -12.135 1.970 1.00 87.25 78 LEU A C 1
ATOM 643 O O . LEU A 1 78 ? -13.769 -12.811 1.632 1.00 87.25 78 LEU A O 1
ATOM 647 N N . ASN A 1 79 ? -11.768 -12.626 2.662 1.00 71.38 79 ASN A N 1
ATOM 648 C CA . ASN A 1 79 ? -11.700 -13.970 3.244 1.00 71.38 79 ASN A CA 1
ATOM 649 C C . ASN A 1 79 ? -11.844 -13.900 4.766 1.00 71.38 79 ASN A C 1
ATOM 651 O O . ASN A 1 79 ? -12.375 -14.876 5.339 1.00 71.38 79 ASN A O 1
#

Radius of gyration: 12.03 Å; chains: 1; bounding box: 28×26×31 Å

Foldseek 3Di:
DDPVVLCVLVPQPDPNVLSVQLSVQLVVVCVVVVDDGDLVSSLVSSLCSLVPDPDPDDPVNSVVSSVSSVVVSVVVVVD

Organism: NCBI:txid3088362

pLDDT: mean 89.09, std 10.74, range [48.47, 96.81]

Secondary structure (DSSP, 8-state):
--HHHHHHGGGSSS-HHHHHHHHHHHHHHHHHHT----HHHHHHHHHHHHHHS--S--HHHHHHHHHHHHHHHHHHH--